Protein AF-A0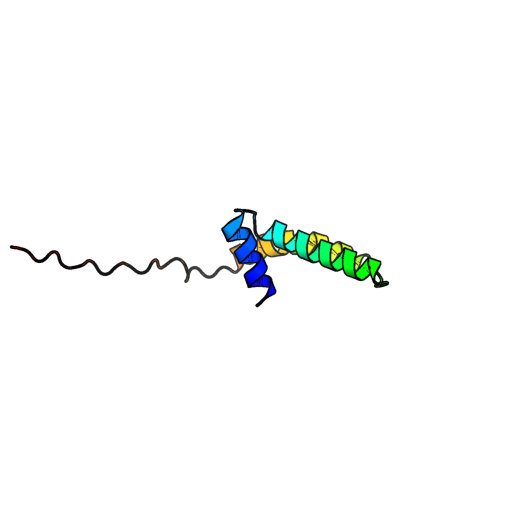A961DHW9-F1 (afdb_monomer)

Solvent-accessible surface area (backbone atoms only — not comparable to full-atom values): 4891 Å² total; per-residue (Å²): 102,75,66,54,52,52,42,49,50,50,25,73,74,68,70,47,60,62,35,58,53,47,25,50,52,42,45,52,51,48,52,53,40,39,76,75,71,43,85,83,47,71,68,57,55,50,44,32,65,46,49,14,60,52,47,57,58,47,48,72,74,67,57,70,79,76,80,71,70,67,78,75,72,78,78,71,78,77,82,73,132

Secondary structure (DSSP, 8-state):
-HHHHHHHHHHHHH---HHHHHHHHHHHHHHHHHHTT----HHHHHHHHHHHHHHHHHHHHH--GGGG-------------

Radius of gyration: 20.14 Å; Cα contacts (8 Å, |Δi|>4): 36; chains: 1; bounding box: 33×21×73 Å

Foldseek 3Di:
DVLVVVLVVCCVVPVDDSLVSQLVVLVVVLVVCVVVVHDDDPVSVCCSVVVSVVCVVVCVVPPDPPPPPPPPPPPPPPPDD

Mean predicted aligned error: 11.97 Å

pLDDT: mean 75.54, std 8.9, range [52.44, 90.44]

Structure (mmCIF, N/CA/C/O backbone):
data_AF-A0A961DHW9-F1
#
_entry.id   AF-A0A961DHW9-F1
#
loop_
_atom_site.group_PDB
_atom_site.id
_atom_site.type_symbol
_atom_site.label_atom_id
_atom_site.label_alt_id
_atom_site.label_comp_id
_atom_site.label_asym_id
_atom_site.label_entity_id
_atom_site.label_seq_id
_atom_site.pdbx_PDB_ins_code
_atom_site.Cartn_x
_atom_site.Cartn_y
_atom_site.Cartn_z
_atom_site.occupancy
_atom_site.B_iso_or_equiv
_atom_site.auth_seq_id
_atom_site.auth_comp_id
_atom_site.auth_asym_id
_atom_site.auth_atom_id
_atom_site.pdbx_PDB_model_num
ATOM 1 N N . GLY A 1 1 ? 0.710 -8.651 9.162 1.00 65.62 1 GLY A N 1
ATOM 2 C CA . GLY A 1 1 ? 2.165 -8.747 8.888 1.00 65.62 1 GLY A CA 1
ATOM 3 C C . GLY A 1 1 ? 2.814 -7.366 8.851 1.00 65.62 1 GLY A C 1
ATOM 4 O O . GLY A 1 1 ? 2.120 -6.402 9.156 1.00 65.62 1 GLY A O 1
ATOM 5 N N . PRO A 1 2 ? 4.102 -7.232 8.471 1.00 75.56 2 PRO A N 1
ATOM 6 C CA . PRO A 1 2 ? 4.840 -5.953 8.478 1.00 75.56 2 PRO A CA 1
ATOM 7 C C . PRO A 1 2 ? 4.118 -4.822 7.727 1.00 75.56 2 PRO A C 1
ATOM 9 O O . PRO A 1 2 ? 4.022 -3.698 8.212 1.00 75.56 2 PRO A O 1
ATOM 12 N N . ARG A 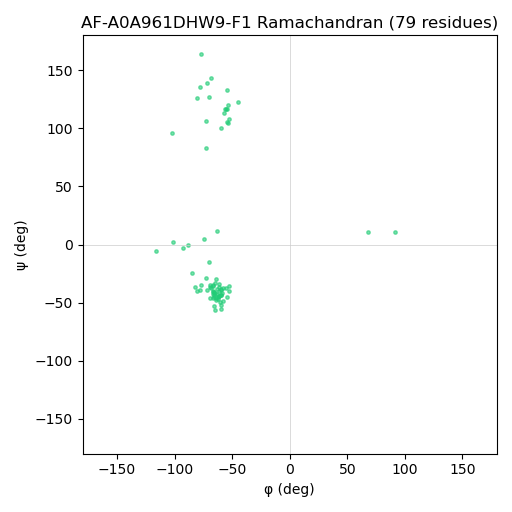1 3 ? 3.510 -5.163 6.585 1.00 70.12 3 ARG A N 1
ATOM 13 C CA . ARG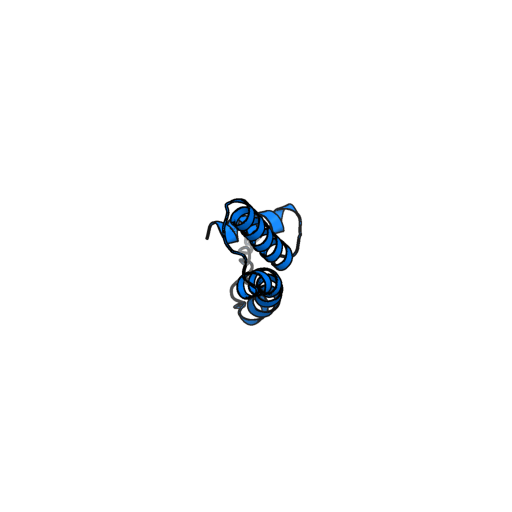 A 1 3 ? 2.643 -4.292 5.782 1.00 70.12 3 ARG A CA 1
ATOM 14 C C . ARG A 1 3 ? 1.436 -3.763 6.560 1.00 70.12 3 ARG A C 1
ATOM 16 O O . ARG A 1 3 ? 1.152 -2.572 6.525 1.00 70.12 3 ARG A O 1
ATOM 23 N N . ASP A 1 4 ? 0.724 -4.647 7.251 1.00 74.38 4 ASP A N 1
ATOM 24 C CA . ASP A 1 4 ? -0.497 -4.282 7.975 1.00 74.38 4 ASP A CA 1
ATOM 25 C C . ASP A 1 4 ? -0.170 -3.470 9.234 1.00 74.38 4 ASP A C 1
ATOM 27 O O . ASP A 1 4 ? -0.945 -2.594 9.609 1.00 74.38 4 ASP A O 1
ATOM 31 N N . GLY A 1 5 ? 1.007 -3.691 9.834 1.00 74.69 5 GLY A N 1
ATOM 32 C CA . GLY A 1 5 ? 1.554 -2.851 10.904 1.00 74.69 5 GLY A CA 1
ATOM 33 C C . GLY A 1 5 ? 1.911 -1.441 10.421 1.00 74.69 5 GLY A C 1
ATOM 34 O O . GLY A 1 5 ? 1.603 -0.463 11.096 1.00 74.69 5 GLY A O 1
ATOM 35 N N . LEU A 1 6 ? 2.476 -1.310 9.215 1.00 78.50 6 LEU A N 1
ATOM 36 C CA . LEU A 1 6 ? 2.723 -0.005 8.592 1.00 78.50 6 LEU A CA 1
ATOM 37 C C . LEU A 1 6 ? 1.407 0.717 8.259 1.00 78.50 6 LEU A C 1
ATOM 39 O O . LEU A 1 6 ? 1.260 1.904 8.542 1.00 78.50 6 LEU A O 1
ATOM 43 N N . MET A 1 7 ? 0.425 -0.004 7.710 1.00 78.62 7 MET A N 1
ATOM 44 C CA . MET A 1 7 ? -0.891 0.552 7.372 1.00 78.62 7 MET A CA 1
ATOM 45 C C . MET A 1 7 ? -1.659 1.027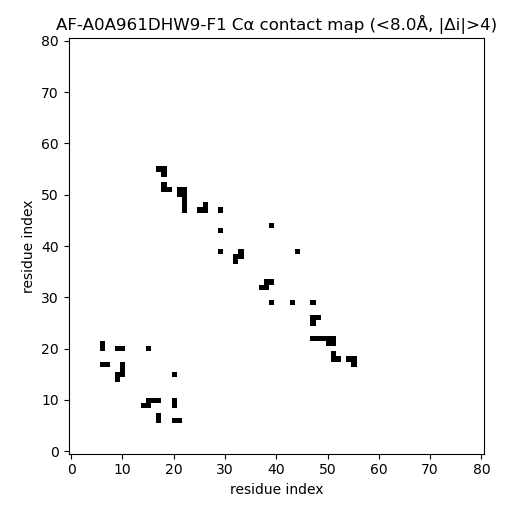 8.609 1.00 78.62 7 MET A C 1
ATOM 47 O O . MET A 1 7 ? -2.190 2.138 8.610 1.00 78.62 7 MET A O 1
ATOM 51 N N . THR A 1 8 ? -1.693 0.217 9.670 1.00 79.62 8 THR A N 1
ATOM 52 C CA . THR A 1 8 ? -2.334 0.588 10.942 1.00 79.62 8 THR A CA 1
ATOM 53 C C . THR A 1 8 ? -1.569 1.692 11.666 1.00 79.62 8 THR A C 1
ATOM 55 O O . THR A 1 8 ? -2.204 2.600 12.189 1.00 79.62 8 THR A O 1
ATOM 58 N N . GLY A 1 9 ? -0.234 1.705 11.620 1.00 79.00 9 GLY A N 1
ATOM 59 C CA . GLY A 1 9 ? 0.585 2.785 12.180 1.00 79.00 9 GLY A CA 1
ATOM 60 C C . GLY A 1 9 ? 0.362 4.139 11.498 1.00 79.00 9 GLY A C 1
ATOM 61 O O . GLY A 1 9 ? 0.215 5.156 12.175 1.00 79.00 9 GLY A O 1
ATOM 62 N N . ILE A 1 10 ? 0.270 4.168 10.163 1.00 78.81 10 ILE A N 1
ATOM 63 C CA . ILE A 1 10 ? -0.043 5.392 9.403 1.00 78.81 10 ILE A CA 1
ATOM 64 C C . ILE A 1 10 ? -1.480 5.851 9.685 1.00 78.81 10 ILE A C 1
ATOM 66 O O . ILE A 1 10 ? -1.709 7.041 9.901 1.00 78.81 10 ILE A O 1
ATOM 70 N N . ASN A 1 11 ? -2.446 4.929 9.739 1.00 80.50 11 ASN A N 1
ATOM 71 C CA . ASN A 1 11 ? -3.827 5.254 10.100 1.00 80.50 11 ASN A CA 1
ATOM 72 C C . ASN A 1 11 ? -3.932 5.811 11.531 1.00 80.50 11 ASN A C 1
ATOM 74 O O . ASN A 1 11 ? -4.566 6.842 11.725 1.00 80.50 11 ASN A O 1
ATOM 78 N N . ALA A 1 12 ? -3.262 5.192 12.505 1.00 77.69 12 ALA A N 1
ATOM 79 C CA . ALA A 1 12 ? -3.282 5.620 13.901 1.00 77.69 12 ALA A CA 1
ATOM 80 C C . ALA A 1 12 ? -2.598 6.979 14.115 1.00 77.69 12 ALA A C 1
ATOM 82 O O . ALA A 1 12 ? -3.043 7.766 14.945 1.00 77.69 12 ALA A O 1
ATOM 83 N N . LYS A 1 13 ? -1.533 7.274 13.358 1.00 81.56 13 LYS A N 1
ATOM 84 C CA . LYS A 1 13 ? -0.779 8.529 13.481 1.00 81.56 13 LYS A CA 1
ATOM 85 C C . LYS A 1 13 ? -1.411 9.704 12.730 1.00 81.56 13 LYS A C 1
ATOM 87 O O . LYS A 1 13 ? -1.324 10.830 13.206 1.00 81.56 13 LYS A O 1
ATOM 92 N N . PHE A 1 14 ? -2.011 9.464 11.563 1.00 80.56 14 PHE A N 1
ATOM 93 C CA . PHE A 1 14 ? -2.493 10.529 10.671 1.00 80.56 14 PHE A CA 1
ATOM 94 C C . PHE A 1 14 ? -4.016 10.536 10.458 1.00 80.56 14 PHE A C 1
ATOM 96 O O . PHE A 1 14 ? -4.529 11.429 9.790 1.00 80.56 14 PHE A O 1
ATOM 103 N N . GLY A 1 15 ? -4.757 9.548 10.970 1.00 75.62 15 GLY A N 1
ATOM 104 C CA . GLY A 1 15 ? -6.216 9.445 10.806 1.00 75.62 15 GLY A CA 1
ATOM 105 C C . GLY A 1 15 ? -6.682 9.146 9.374 1.00 75.62 15 GLY A C 1
ATOM 106 O O . GLY A 1 15 ? -7.870 9.236 9.067 1.00 75.62 15 GLY A O 1
ATOM 107 N N . ILE A 1 16 ? -5.764 8.798 8.469 1.00 78.62 16 ILE A N 1
ATOM 108 C CA . ILE A 1 16 ? -6.050 8.606 7.041 1.00 78.62 16 ILE A CA 1
ATOM 109 C C . ILE A 1 16 ? -6.712 7.243 6.831 1.00 78.62 16 ILE A C 1
ATOM 111 O O . ILE A 1 16 ? -6.244 6.241 7.369 1.00 78.62 16 ILE A O 1
ATOM 115 N N . ARG A 1 17 ? -7.777 7.172 6.022 1.00 78.00 17 ARG A N 1
ATOM 116 C CA . ARG A 1 17 ? -8.515 5.923 5.751 1.00 78.00 17 ARG A CA 1
ATOM 117 C C . ARG A 1 17 ? -7.575 4.812 5.250 1.00 78.00 17 ARG A C 1
ATOM 119 O O . ARG A 1 17 ? -6.808 5.034 4.315 1.00 78.00 17 ARG A O 1
ATOM 126 N N . LEU A 1 18 ? -7.689 3.601 5.809 1.00 76.88 18 LEU A N 1
ATOM 127 C CA . LEU A 1 18 ? -6.821 2.453 5.478 1.00 76.88 18 LEU A CA 1
ATOM 128 C C . LEU A 1 18 ? -6.744 2.136 3.976 1.00 76.88 18 LEU A C 1
ATOM 130 O O . LEU A 1 18 ? -5.684 1.759 3.484 1.00 76.88 18 LEU A O 1
ATOM 134 N N . TRP A 1 19 ? -7.841 2.315 3.238 1.00 75.69 19 TRP A N 1
ATOM 135 C CA . TRP A 1 19 ? -7.865 2.055 1.797 1.00 75.69 19 TRP A CA 1
ATOM 136 C C . TRP A 1 19 ? -6.952 3.000 1.004 1.00 75.69 19 TRP A C 1
ATOM 138 O O . TRP A 1 19 ? -6.340 2.569 0.032 1.00 75.69 19 TRP A O 1
ATOM 148 N N . ILE A 1 20 ? -6.798 4.251 1.457 1.00 77.06 20 ILE A N 1
ATOM 149 C CA . ILE A 1 20 ? -5.910 5.242 0.833 1.00 77.06 20 ILE A CA 1
ATOM 150 C C . ILE A 1 20 ? -4.456 4.835 1.054 1.00 77.06 20 ILE A C 1
ATOM 152 O O . ILE A 1 20 ? -3.673 4.826 0.110 1.00 77.06 20 ILE A O 1
ATOM 156 N N . VAL A 1 21 ? -4.109 4.446 2.287 1.00 79.81 21 VAL A N 1
ATOM 157 C CA . VAL A 1 21 ? -2.760 3.969 2.639 1.00 79.81 21 VAL A CA 1
ATOM 158 C C . VAL A 1 21 ? -2.407 2.702 1.854 1.00 79.81 21 VAL A C 1
ATOM 160 O O . VAL A 1 21 ? -1.268 2.514 1.436 1.00 79.81 21 VAL A O 1
ATOM 163 N N . ARG A 1 22 ? -3.394 1.830 1.618 1.00 82.06 22 ARG A N 1
ATOM 164 C CA . ARG A 1 22 ? -3.226 0.623 0.808 1.00 82.06 22 ARG A CA 1
ATOM 165 C C . ARG A 1 22 ? -2.937 0.958 -0.652 1.00 82.06 22 ARG A C 1
ATOM 167 O O . ARG A 1 22 ? -1.934 0.485 -1.169 1.00 82.06 22 ARG A O 1
ATOM 174 N N . THR A 1 23 ? -3.770 1.777 -1.293 1.00 79.12 23 THR A N 1
ATOM 175 C CA . THR A 1 23 ? -3.553 2.178 -2.692 1.00 79.12 23 THR A CA 1
ATOM 176 C C . THR A 1 23 ? -2.221 2.898 -2.869 1.00 79.12 23 THR A C 1
ATOM 178 O O . THR A 1 23 ? -1.495 2.596 -3.809 1.00 79.12 23 THR A O 1
ATOM 181 N N . SER A 1 24 ? -1.857 3.811 -1.965 1.00 82.19 24 SER A N 1
ATOM 182 C CA . SER A 1 24 ? -0.607 4.562 -2.099 1.00 82.19 24 SER A CA 1
ATOM 183 C C . SER A 1 24 ? 0.631 3.675 -1.982 1.00 82.19 24 SER A C 1
ATOM 185 O O . SER A 1 24 ? 1.550 3.839 -2.778 1.00 82.19 24 SER A O 1
ATOM 187 N N . LEU A 1 25 ? 0.654 2.704 -1.062 1.00 83.44 25 LEU A N 1
ATOM 188 C CA . LEU A 1 25 ? 1.768 1.755 -0.949 1.00 83.44 25 LEU A CA 1
ATOM 189 C C . LEU A 1 25 ? 1.938 0.912 -2.217 1.00 83.44 25 LEU A C 1
ATOM 191 O O . LEU A 1 25 ? 3.057 0.761 -2.697 1.00 83.44 25 LEU A O 1
ATOM 195 N N . GLU A 1 26 ? 0.844 0.402 -2.780 1.00 84.00 26 GLU A N 1
ATOM 196 C CA . GLU A 1 26 ? 0.881 -0.413 -4.003 1.00 84.00 26 GLU A CA 1
ATOM 197 C C . GLU A 1 26 ? 1.338 0.428 -5.207 1.00 84.00 26 GLU A C 1
ATOM 199 O O . GLU A 1 26 ? 2.180 -0.014 -5.983 1.00 84.00 26 GLU A O 1
ATOM 204 N N . VAL A 1 27 ? 0.865 1.675 -5.322 1.00 85.00 27 VAL A N 1
ATOM 205 C CA . VAL A 1 27 ? 1.298 2.616 -6.371 1.00 85.00 27 VAL A CA 1
ATOM 206 C C . VAL A 1 27 ? 2.776 2.988 -6.222 1.00 85.00 27 VAL A C 1
ATOM 208 O O . VAL A 1 27 ? 3.495 3.017 -7.216 1.00 85.00 27 VAL A O 1
ATOM 211 N N . ILE A 1 28 ? 3.264 3.235 -5.004 1.00 86.69 28 ILE A N 1
ATOM 212 C CA . ILE A 1 28 ? 4.682 3.546 -4.759 1.00 86.69 28 ILE A CA 1
ATOM 213 C C . ILE A 1 28 ? 5.564 2.354 -5.135 1.00 86.69 28 ILE A C 1
ATOM 215 O O . ILE A 1 28 ? 6.549 2.526 -5.850 1.00 86.69 28 ILE A O 1
ATOM 219 N N . VAL A 1 29 ? 5.206 1.144 -4.695 1.00 86.31 29 VAL A N 1
ATOM 220 C CA . VAL A 1 29 ? 5.949 -0.078 -5.039 1.00 86.31 29 VAL A CA 1
ATOM 221 C C . VAL A 1 29 ? 5.931 -0.318 -6.548 1.00 86.31 29 VAL A C 1
ATOM 223 O O . VAL A 1 29 ? 6.968 -0.663 -7.111 1.00 86.31 29 VAL A O 1
ATOM 226 N N . LEU A 1 30 ? 4.798 -0.073 -7.214 1.00 86.56 30 LEU A N 1
ATOM 227 C CA . LEU A 1 30 ? 4.675 -0.169 -8.667 1.00 86.56 30 LEU A CA 1
ATOM 228 C C . LEU A 1 30 ? 5.625 0.793 -9.388 1.00 86.56 30 LEU A C 1
ATOM 230 O O . LEU A 1 30 ? 6.353 0.375 -10.283 1.00 86.56 30 LEU A O 1
ATOM 234 N N . ILE A 1 31 ? 5.643 2.066 -8.984 1.00 86.94 31 ILE A N 1
ATOM 235 C CA . ILE A 1 31 ? 6.519 3.090 -9.570 1.00 86.94 31 ILE A CA 1
ATOM 236 C C . ILE A 1 31 ? 7.990 2.715 -9.368 1.00 86.94 31 ILE A C 1
ATOM 238 O O . ILE A 1 31 ? 8.777 2.795 -10.307 1.00 86.94 31 ILE A O 1
ATOM 242 N N . ILE A 1 32 ? 8.362 2.267 -8.165 1.00 89.50 32 ILE A N 1
ATOM 243 C CA . ILE A 1 32 ? 9.732 1.828 -7.869 1.00 89.50 32 ILE A CA 1
ATOM 244 C C . ILE A 1 32 ? 10.109 0.625 -8.740 1.00 89.50 32 ILE A C 1
ATOM 246 O O . ILE A 1 32 ? 11.174 0.626 -9.354 1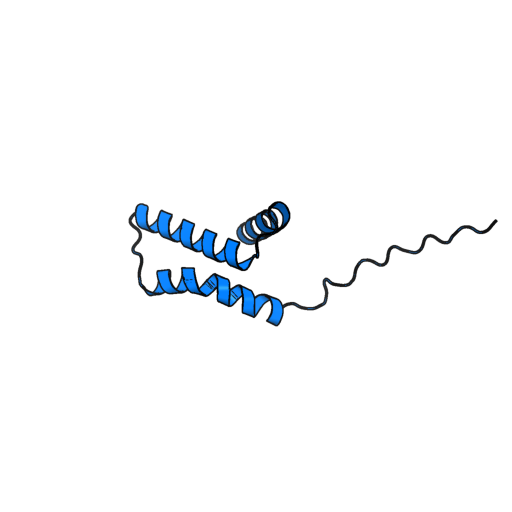.00 89.50 32 ILE A O 1
ATOM 250 N N . GLY A 1 33 ? 9.234 -0.379 -8.830 1.00 85.56 33 GLY A N 1
ATOM 251 C CA . GLY A 1 33 ? 9.444 -1.557 -9.669 1.00 85.56 33 GLY A CA 1
ATOM 252 C C . GLY A 1 33 ? 9.611 -1.197 -11.144 1.00 85.56 33 GLY A C 1
ATOM 253 O O . GLY A 1 33 ? 10.487 -1.749 -11.803 1.00 85.56 33 GLY A O 1
ATOM 254 N N . TRP A 1 34 ? 8.843 -0.223 -11.637 1.00 87.56 34 TRP A N 1
ATOM 255 C CA . TRP A 1 34 ? 8.946 0.255 -13.014 1.00 87.56 34 TRP A CA 1
ATOM 256 C C . TRP A 1 34 ? 10.276 0.956 -13.297 1.00 87.56 34 TRP A C 1
ATOM 258 O O . TRP A 1 34 ? 10.943 0.650 -14.282 1.00 87.56 34 TRP A O 1
ATOM 268 N N . ILE A 1 35 ? 10.704 1.851 -12.400 1.00 88.94 35 ILE A N 1
ATOM 269 C CA . ILE A 1 35 ? 11.989 2.559 -12.514 1.00 88.94 35 ILE A CA 1
ATOM 270 C C . ILE A 1 35 ? 13.169 1.576 -12.488 1.00 88.94 35 ILE A C 1
ATOM 272 O O . ILE A 1 35 ? 14.162 1.790 -13.177 1.00 88.94 35 ILE A O 1
ATOM 276 N N . LEU A 1 36 ? 13.055 0.477 -11.736 1.00 90.44 36 LEU A N 1
ATOM 277 C CA . LEU A 1 36 ? 14.055 -0.595 -11.686 1.00 90.44 36 LEU A CA 1
ATOM 278 C C . LEU A 1 36 ? 14.059 -1.505 -12.934 1.00 90.44 36 LEU A C 1
ATOM 280 O O . LEU A 1 36 ? 14.812 -2.476 -12.968 1.00 90.44 36 LEU A O 1
ATOM 284 N N . GLY A 1 37 ? 13.251 -1.203 -13.956 1.00 85.88 37 GLY A N 1
ATOM 285 C CA . GLY A 1 37 ? 13.165 -1.968 -15.204 1.00 85.88 37 GLY A CA 1
ATOM 286 C C . GLY A 1 37 ? 12.110 -3.078 -15.196 1.00 85.88 37 GLY A C 1
ATOM 287 O O . GLY A 1 37 ? 12.097 -3.910 -16.099 1.00 85.88 37 GLY A O 1
ATOM 288 N N . GLY A 1 38 ? 11.237 -3.118 -14.187 1.00 81.88 38 GLY A N 1
ATOM 289 C CA . GLY A 1 38 ? 10.088 -4.018 -14.150 1.00 81.88 38 GLY A CA 1
ATOM 290 C C . GLY A 1 38 ? 9.007 -3.594 -15.143 1.00 81.88 38 GLY A C 1
ATOM 291 O O . GLY A 1 38 ? 8.703 -2.412 -15.277 1.00 81.88 38 GLY A O 1
ATOM 292 N N . ASP A 1 39 ? 8.405 -4.561 -15.828 1.00 80.31 39 ASP A N 1
ATOM 293 C CA . ASP A 1 39 ? 7.364 -4.285 -16.816 1.00 80.31 39 ASP A CA 1
ATOM 294 C C . ASP A 1 39 ? 6.004 -4.057 -16.133 1.00 80.31 39 ASP A C 1
ATOM 296 O O . ASP A 1 39 ? 5.541 -4.875 -15.328 1.00 80.31 39 ASP A O 1
ATOM 300 N N . VAL A 1 40 ? 5.355 -2.929 -16.430 1.00 84.69 40 VAL A N 1
ATOM 301 C CA . VAL A 1 40 ? 4.050 -2.568 -15.857 1.00 84.69 40 VAL A CA 1
ATOM 302 C C . VAL A 1 40 ? 2.962 -2.845 -16.882 1.00 84.69 40 VAL A C 1
ATOM 304 O O . VAL A 1 40 ? 2.642 -2.023 -17.736 1.00 84.69 40 VAL A O 1
ATOM 307 N N . GLY A 1 41 ? 2.354 -4.022 -16.760 1.00 82.12 41 GLY A N 1
ATOM 308 C CA . GLY A 1 41 ? 1.188 -4.393 -17.551 1.00 82.12 41 GLY A CA 1
ATOM 309 C C . GLY A 1 41 ? -0.112 -3.747 -17.057 1.0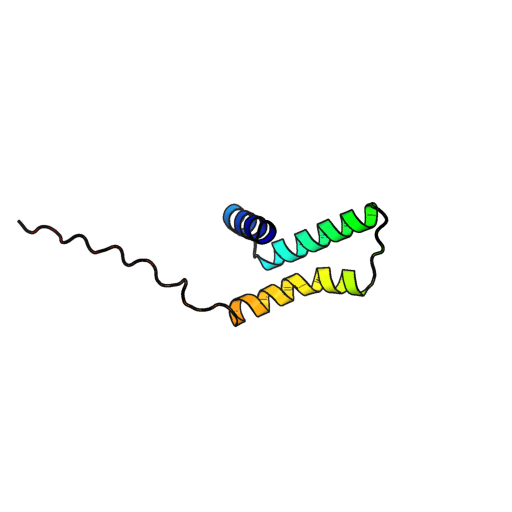0 82.12 41 GLY A C 1
ATOM 310 O O . GLY A 1 41 ? -0.241 -3.321 -15.906 1.00 82.12 41 GLY A O 1
ATOM 311 N N . ILE A 1 42 ? -1.134 -3.773 -17.917 1.00 81.44 42 ILE A N 1
ATOM 312 C CA . ILE A 1 42 ? -2.496 -3.299 -17.607 1.00 81.44 42 ILE A CA 1
ATOM 313 C C . ILE A 1 42 ? -3.075 -3.995 -16.366 1.00 81.44 42 ILE A C 1
ATOM 315 O O . ILE A 1 42 ? -3.733 -3.349 -15.554 1.00 81.44 42 ILE A O 1
ATOM 319 N N . GLY A 1 43 ? -2.795 -5.291 -16.179 1.00 80.56 43 GLY A N 1
ATOM 320 C CA . GLY A 1 43 ? -3.238 -6.042 -15.000 1.00 80.56 43 GLY A CA 1
ATOM 321 C C . GLY A 1 43 ? -2.650 -5.507 -13.690 1.00 80.56 43 GLY A C 1
ATOM 322 O O . GLY A 1 43 ? -3.362 -5.415 -12.693 1.00 80.56 43 GLY A O 1
ATOM 323 N N . THR A 1 44 ? -1.384 -5.085 -13.698 1.00 82.25 44 THR A N 1
ATOM 324 C CA . THR A 1 44 ? -0.700 -4.537 -12.518 1.00 82.25 44 THR A CA 1
ATOM 325 C C . THR A 1 44 ? -1.218 -3.144 -12.171 1.00 82.25 44 THR A C 1
ATOM 327 O O . THR A 1 44 ? -1.441 -2.832 -11.001 1.00 82.25 44 THR A O 1
ATOM 330 N N . LEU A 1 45 ? -1.487 -2.326 -13.191 1.00 79.88 45 LEU A N 1
ATOM 331 C CA . LEU A 1 45 ? -2.085 -1.005 -13.017 1.00 79.88 45 LEU A CA 1
ATOM 332 C C . LEU A 1 45 ? -3.523 -1.111 -12.486 1.00 79.88 45 LEU A C 1
ATOM 334 O O . LEU A 1 45 ? -3.885 -0.437 -11.522 1.00 79.88 45 LEU A O 1
ATOM 338 N N . ALA A 1 46 ? -4.322 -2.013 -13.064 1.00 83.31 46 ALA A N 1
ATOM 339 C CA . ALA A 1 46 ? -5.671 -2.305 -12.596 1.00 83.31 46 ALA A CA 1
ATOM 340 C C . ALA A 1 46 ? -5.654 -2.811 -11.148 1.00 83.31 46 ALA A C 1
ATOM 342 O O . ALA A 1 46 ? -6.432 -2.333 -10.329 1.00 83.31 46 ALA A O 1
ATOM 343 N N . PHE A 1 47 ? -4.730 -3.709 -10.798 1.00 81.00 47 PHE A N 1
ATOM 344 C CA . PHE A 1 47 ? -4.571 -4.189 -9.429 1.00 81.00 47 PHE A CA 1
ATOM 345 C C . PHE A 1 47 ? -4.255 -3.051 -8.452 1.00 81.00 47 PHE A C 1
ATOM 347 O O . PHE A 1 47 ? -4.979 -2.888 -7.472 1.00 81.00 47 PHE A O 1
ATOM 354 N N . ALA A 1 48 ? -3.242 -2.223 -8.729 1.00 79.62 48 ALA A N 1
ATOM 355 C CA . ALA A 1 48 ? -2.840 -1.130 -7.839 1.00 79.62 48 ALA A CA 1
ATOM 356 C C . ALA A 1 48 ? -3.987 -0.137 -7.565 1.00 79.62 48 ALA A C 1
ATOM 358 O O . ALA A 1 48 ? -4.157 0.330 -6.436 1.00 79.62 48 ALA A O 1
ATOM 359 N N . LEU A 1 49 ? -4.814 0.139 -8.579 1.00 78.38 49 LEU A N 1
ATOM 360 C CA . LEU A 1 49 ? -5.968 1.032 -8.463 1.00 78.38 49 LEU A CA 1
ATOM 361 C C . LEU A 1 49 ? -7.169 0.372 -7.769 1.00 78.38 49 LEU A C 1
ATOM 363 O O . LEU A 1 49 ? -7.848 1.017 -6.970 1.00 78.38 49 LEU A O 1
ATOM 367 N N . LEU A 1 50 ? -7.431 -0.908 -8.043 1.00 80.25 50 LEU A N 1
ATOM 368 C CA . LEU A 1 50 ? -8.620 -1.615 -7.561 1.00 80.25 50 LEU A CA 1
ATOM 369 C C . LEU A 1 50 ? -8.456 -2.202 -6.158 1.00 80.25 50 LEU A C 1
ATOM 371 O O . LEU A 1 50 ? -9.456 -2.377 -5.459 1.00 80.25 50 LEU A O 1
ATOM 375 N N . VAL A 1 51 ? -7.231 -2.482 -5.702 1.00 79.50 51 VAL A N 1
ATOM 376 C CA . VAL A 1 51 ? -7.030 -3.178 -4.423 1.00 79.50 51 VAL A CA 1
ATOM 377 C C . VAL A 1 51 ? -7.479 -2.343 -3.220 1.00 79.50 51 VAL A C 1
ATOM 379 O O . VAL A 1 51 ? -8.010 -2.903 -2.265 1.00 79.50 51 VAL A O 1
ATOM 382 N N . GLY A 1 52 ? -7.307 -1.017 -3.247 1.00 75.94 52 GLY A N 1
ATOM 383 C CA . GLY A 1 52 ? -7.750 -0.137 -2.158 1.00 75.94 52 GLY A CA 1
ATOM 384 C C . GLY A 1 52 ? -9.269 -0.128 -1.985 1.00 75.94 52 GLY A C 1
ATOM 385 O O . GLY A 1 52 ? -9.742 -0.470 -0.898 1.00 75.94 52 GLY A O 1
ATOM 386 N N . PRO A 1 53 ? -10.044 0.193 -3.039 1.00 76.94 53 PRO A N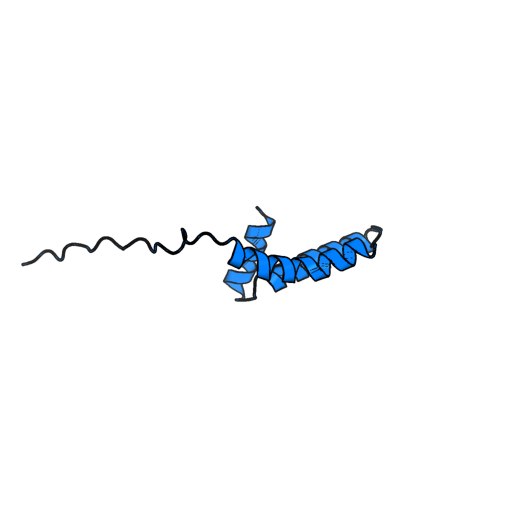 1
ATOM 387 C CA . PRO A 1 53 ? -11.499 0.074 -3.023 1.00 76.94 53 PRO A CA 1
ATOM 388 C C . PRO A 1 53 ? -11.964 -1.331 -2.633 1.00 76.94 53 PRO A C 1
ATOM 390 O O . PRO A 1 53 ? -12.811 -1.469 -1.755 1.00 76.94 53 PRO A O 1
ATOM 393 N N . LEU A 1 54 ? -11.363 -2.383 -3.200 1.00 78.69 54 LEU A N 1
ATOM 394 C CA . LEU A 1 54 ? -11.739 -3.766 -2.900 1.00 78.69 54 LEU A CA 1
ATOM 395 C C . LEU A 1 54 ? -11.579 -4.093 -1.409 1.00 78.69 54 LEU A C 1
ATOM 397 O O . LEU A 1 54 ? -12.461 -4.708 -0.813 1.00 78.69 54 LEU A O 1
ATOM 401 N N . VAL A 1 55 ? -10.492 -3.635 -0.785 1.00 73.06 55 VAL A N 1
ATOM 402 C CA . VAL A 1 55 ? -10.227 -3.793 0.655 1.00 73.06 55 VAL A CA 1
ATOM 403 C C . VAL A 1 55 ? -11.196 -2.970 1.496 1.00 73.06 55 VAL A C 1
ATOM 405 O O . VAL A 1 55 ? -11.650 -3.442 2.535 1.00 73.06 55 VAL A O 1
ATOM 408 N N . HIS A 1 56 ? -11.557 -1.765 1.047 1.00 73.88 56 HIS A N 1
ATOM 409 C CA . HIS A 1 56 ? -12.560 -0.947 1.725 1.00 73.88 56 HIS A CA 1
ATOM 410 C C . HIS A 1 56 ? -13.920 -1.644 1.813 1.00 73.88 56 HIS A C 1
ATOM 412 O O . HIS A 1 56 ? -14.577 -1.524 2.840 1.00 73.88 56 HIS A O 1
ATOM 418 N N . PHE A 1 57 ? -14.323 -2.377 0.772 1.00 75.88 57 PHE A N 1
ATOM 419 C CA . PHE A 1 57 ? -15.584 -3.122 0.762 1.00 75.88 57 PHE A CA 1
ATOM 420 C C . PHE A 1 57 ? -15.494 -4.464 1.498 1.00 75.88 57 PHE A C 1
ATOM 422 O O . PHE A 1 57 ? -16.412 -4.829 2.228 1.00 75.88 57 PHE A O 1
ATOM 429 N N . THR A 1 58 ? -14.390 -5.199 1.346 1.00 72.81 58 THR A N 1
ATOM 430 C CA . THR A 1 58 ? -14.253 -6.550 1.922 1.00 72.81 58 THR A CA 1
ATOM 431 C C . THR A 1 58 ? -13.976 -6.556 3.420 1.00 72.81 58 THR A C 1
ATOM 433 O O . THR A 1 58 ? -14.479 -7.437 4.109 1.00 72.81 58 THR A O 1
ATOM 436 N N . ILE A 1 59 ? -13.226 -5.587 3.953 1.00 74.44 59 ILE A N 1
ATOM 437 C CA . ILE A 1 59 ? -12.937 -5.519 5.393 1.00 74.44 59 I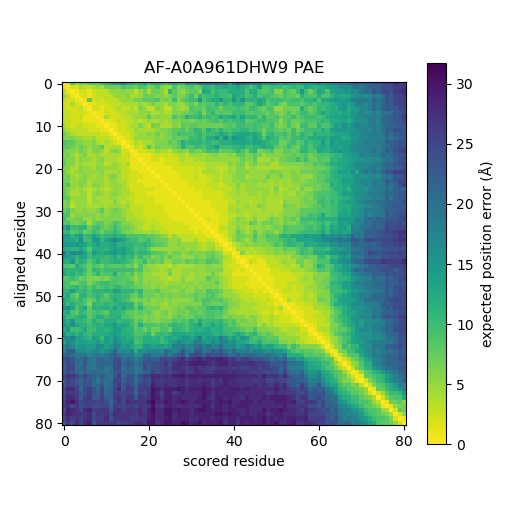LE A CA 1
ATOM 438 C C . ILE A 1 59 ? -14.209 -5.398 6.241 1.00 74.44 59 ILE A C 1
ATOM 440 O O . ILE A 1 59 ? -14.394 -6.267 7.082 1.00 74.44 59 ILE A O 1
ATOM 444 N N . PRO A 1 60 ? -15.109 -4.414 6.049 1.00 68.62 60 PRO A N 1
ATOM 445 C CA . PRO A 1 60 ? -16.333 -4.323 6.844 1.00 68.62 60 PRO A CA 1
ATOM 446 C C . PRO A 1 60 ? -17.269 -5.515 6.618 1.00 68.62 60 PRO A C 1
ATOM 448 O O . PRO A 1 60 ? -17.966 -5.912 7.543 1.00 68.62 60 PRO A O 1
ATOM 451 N N . PHE A 1 61 ? -17.253 -6.116 5.423 1.00 68.56 61 PHE A N 1
ATOM 452 C CA . PHE A 1 61 ? -18.044 -7.310 5.120 1.00 68.56 61 PHE A CA 1
ATOM 453 C C . PHE A 1 61 ? -17.550 -8.563 5.864 1.00 68.56 61 PHE A C 1
ATOM 455 O O . PHE A 1 61 ? -18.352 -9.402 6.261 1.00 68.56 61 PHE A O 1
ATOM 462 N N . LEU A 1 62 ? -16.237 -8.688 6.073 1.00 69.94 62 LEU A N 1
ATOM 463 C CA . LEU A 1 62 ? -15.604 -9.828 6.745 1.00 69.94 62 LEU A CA 1
ATOM 464 C C . LEU A 1 62 ? -15.232 -9.535 8.208 1.00 69.94 62 LEU A C 1
ATOM 466 O O . LEU A 1 62 ? -14.636 -10.387 8.871 1.00 69.94 62 LEU A O 1
ATOM 470 N N . MET A 1 63 ? -15.546 -8.341 8.723 1.00 65.94 63 MET A N 1
ATOM 471 C CA . MET A 1 63 ? -15.180 -7.948 10.080 1.00 65.94 63 MET A CA 1
ATOM 472 C C . MET A 1 63 ? -16.053 -8.697 11.088 1.00 65.94 63 MET A C 1
ATOM 474 O O . MET A 1 63 ? -17.231 -8.397 11.264 1.00 65.94 63 MET A O 1
ATOM 478 N N . VAL A 1 64 ? -15.460 -9.680 11.765 1.00 63.31 64 VAL A N 1
ATOM 479 C CA . VAL A 1 64 ? -16.115 -10.420 12.847 1.00 63.31 64 VAL A CA 1
ATOM 480 C C . VAL A 1 64 ? -16.273 -9.490 14.067 1.00 63.31 64 VAL A C 1
ATOM 482 O O . VAL A 1 64 ? -15.267 -8.947 14.531 1.00 63.31 64 VAL A O 1
ATOM 485 N N . PRO A 1 65 ? -17.482 -9.322 14.643 1.00 61.59 65 PRO A N 1
ATOM 486 C CA . PRO A 1 65 ? -17.760 -8.424 15.780 1.00 61.59 65 PRO A CA 1
ATOM 487 C C . PRO A 1 65 ? -17.050 -8.734 17.115 1.00 61.59 65 PRO A C 1
ATOM 489 O O . PRO A 1 65 ? -17.394 -8.147 18.137 1.00 61.59 65 PRO A O 1
ATOM 492 N N . ALA A 1 66 ? -16.061 -9.630 17.147 1.00 59.03 66 ALA A N 1
ATOM 493 C CA . ALA A 1 66 ? -15.395 -10.066 18.377 1.00 59.03 66 ALA A CA 1
ATOM 494 C C . ALA A 1 66 ? -14.507 -8.985 19.031 1.00 59.03 66 ALA A C 1
ATOM 496 O O . ALA A 1 66 ? -14.145 -9.112 20.195 1.00 59.03 66 ALA A O 1
ATOM 497 N N . ALA A 1 67 ? -14.166 -7.907 18.315 1.00 57.09 67 ALA A N 1
ATOM 498 C CA . ALA A 1 67 ? -13.288 -6.844 18.818 1.00 57.09 67 ALA A CA 1
ATOM 499 C C . ALA A 1 67 ? -14.016 -5.706 19.568 1.00 57.09 67 ALA A C 1
ATOM 501 O O . ALA A 1 67 ? -13.366 -4.765 20.019 1.00 57.09 67 ALA A O 1
ATOM 502 N N . LEU A 1 68 ? -15.349 -5.761 19.696 1.00 57.94 68 LEU A N 1
ATOM 503 C CA . LEU A 1 68 ? -16.143 -4.726 20.379 1.00 57.94 68 LEU A CA 1
ATOM 504 C C . LEU A 1 68 ? -16.386 -5.004 21.865 1.00 57.94 68 LEU A C 1
ATOM 506 O O . LEU A 1 68 ? -16.948 -4.152 22.555 1.00 57.94 68 LEU A O 1
ATOM 510 N N . THR A 1 69 ? -15.937 -6.147 22.388 1.00 53.50 69 THR A N 1
ATOM 511 C CA . THR A 1 69 ? -15.907 -6.368 23.834 1.00 53.50 69 THR A CA 1
ATOM 512 C C . THR A 1 69 ? -14.777 -5.527 24.419 1.00 53.50 69 THR A C 1
ATOM 514 O O . THR A 1 69 ? -13.658 -5.989 24.633 1.00 53.50 69 THR A O 1
ATOM 517 N N . LYS A 1 70 ? -15.076 -4.247 24.659 1.00 58.34 70 LYS A N 1
ATOM 518 C CA . LYS A 1 70 ? -14.368 -3.436 25.648 1.00 58.34 70 LYS A CA 1
ATOM 519 C C . LYS A 1 70 ? -14.253 -4.317 26.897 1.00 58.34 70 LYS A C 1
ATOM 521 O O . LYS A 1 70 ? -15.299 -4.792 27.340 1.00 58.34 70 LYS A O 1
ATOM 526 N N . PRO A 1 71 ? -13.050 -4.598 27.432 1.00 62.22 71 PRO A N 1
ATOM 527 C CA . PRO A 1 71 ? -12.962 -5.289 28.703 1.00 62.22 71 PRO A CA 1
ATOM 528 C C . PRO A 1 71 ? -13.742 -4.425 29.682 1.00 62.22 71 PRO A C 1
ATOM 530 O O . PRO A 1 71 ? -13.404 -3.259 29.899 1.00 62.22 71 PRO A O 1
ATOM 533 N N . GLU A 1 72 ? -14.863 -4.959 30.154 1.00 64.56 72 GLU A N 1
ATOM 534 C CA . GLU A 1 72 ? -15.597 -4.389 31.261 1.00 64.56 72 GLU A CA 1
ATOM 535 C C . GLU A 1 72 ? -14.563 -4.244 32.372 1.00 64.56 72 GLU A C 1
ATOM 537 O O . GLU A 1 72 ? -14.019 -5.238 32.857 1.00 64.56 72 GLU A O 1
ATOM 542 N N . SER A 1 73 ? -14.163 -3.000 32.658 1.00 64.25 73 SER A N 1
ATOM 543 C CA . SER A 1 73 ? -13.312 -2.736 33.806 1.00 64.25 73 SER A CA 1
ATOM 544 C C . SER A 1 73 ? -14.040 -3.354 34.988 1.00 64.25 73 SER A C 1
ATOM 546 O O . SER A 1 73 ? -15.186 -2.960 35.219 1.00 64.25 73 SER A O 1
ATOM 548 N N . PRO A 1 74 ? -13.434 -4.321 35.698 1.00 68.00 74 PRO A N 1
ATOM 549 C CA . PRO A 1 74 ? -14.063 -4.895 36.868 1.00 68.00 74 PRO A CA 1
ATOM 550 C C . PRO A 1 74 ? -14.403 -3.728 37.785 1.00 68.00 74 PRO A C 1
ATOM 552 O O . PRO A 1 74 ? -13.518 -2.966 38.184 1.00 68.00 74 PRO A O 1
ATOM 555 N N . SER A 1 75 ? -15.699 -3.530 38.022 1.00 67.81 75 SER A N 1
ATOM 556 C CA . SER A 1 75 ? -16.203 -2.566 38.983 1.00 67.81 75 SER A CA 1
ATOM 557 C C . SER A 1 75 ? -15.510 -2.867 40.302 1.00 67.81 75 SER A C 1
ATOM 559 O O . SER A 1 75 ? -15.808 -3.878 40.940 1.00 67.81 75 SER A O 1
ATOM 561 N N . VAL A 1 76 ? -14.538 -2.032 40.671 1.00 72.12 76 VAL A N 1
ATOM 562 C CA . VAL A 1 76 ? -13.924 -2.068 41.995 1.00 72.12 76 VAL A CA 1
ATOM 563 C C . VAL A 1 76 ? -15.087 -1.936 42.974 1.00 72.12 76 VAL A C 1
ATOM 565 O O . VAL A 1 76 ? -15.792 -0.921 42.909 1.00 7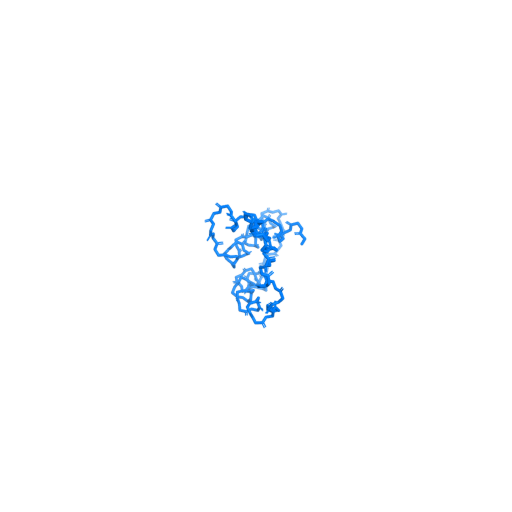2.12 76 VAL A O 1
ATOM 568 N N . PRO A 1 77 ? -15.359 -2.942 43.827 1.00 68.75 77 PRO A N 1
ATOM 569 C CA . PRO A 1 77 ? -16.373 -2.801 44.850 1.00 68.75 77 PRO A CA 1
ATOM 570 C C . PRO A 1 77 ? -15.975 -1.584 45.666 1.00 68.75 77 PRO A C 1
ATOM 572 O O . PRO A 1 77 ? -14.887 -1.540 46.241 1.00 68.75 77 PRO A O 1
ATOM 575 N N . SER A 1 78 ? -16.827 -0.563 45.636 1.00 64.12 78 SER A N 1
ATOM 576 C CA . SER A 1 78 ? -16.710 0.570 46.535 1.00 64.12 78 SER A CA 1
ATOM 577 C C . SER A 1 78 ? -16.825 -0.016 47.933 1.00 64.12 78 SER A C 1
ATOM 579 O O . SER A 1 78 ? -17.918 -0.401 48.354 1.00 64.12 78 SER A O 1
ATOM 581 N N . ALA A 1 79 ? -15.676 -0.195 48.590 1.00 61.75 79 ALA A N 1
ATOM 582 C CA . ALA A 1 79 ? -15.606 -0.571 49.985 1.00 61.75 79 ALA A CA 1
ATOM 583 C C . ALA A 1 79 ? -16.435 0.467 50.738 1.00 61.75 79 ALA A C 1
ATOM 585 O O . ALA A 1 79 ? -16.096 1.649 50.803 1.00 61.75 79 ALA A O 1
ATOM 586 N N . THR A 1 80 ? -17.609 0.006 51.148 1.00 64.75 80 THR A N 1
ATOM 587 C CA . THR A 1 80 ? -18.553 0.741 51.965 1.00 64.75 80 THR A CA 1
ATOM 588 C C . THR A 1 80 ? -17.923 0.892 53.341 1.00 64.75 80 THR A C 1
ATOM 590 O O . THR A 1 80 ? -17.184 0.012 53.784 1.00 64.75 80 THR A O 1
ATOM 593 N N . GLN A 1 81 ? -18.189 2.061 53.914 1.00 52.44 81 GLN A N 1
ATOM 594 C CA . GLN A 1 81 ? -17.888 2.480 55.278 1.00 52.44 81 GLN A CA 1
ATOM 595 C C . GLN A 1 81 ? -18.083 1.389 56.332 1.00 52.44 81 GLN A C 1
ATOM 597 O O . GLN A 1 81 ? -19.024 0.578 56.171 1.00 52.44 81 GLN A O 1
#

Sequence (81 aa):
GPRDGLMTGINAKFGIRLWIVRTSLEVIVLIIGWILGGDVGIGTLAFALLVGPLVHFTIPFLMVPAALTKPESPSVPSATQ